Protein AF-U6L8R0-F1 (afdb_monomer)

Solvent-accessible surface area (backbone atoms only — not comparable to full-atom values): 5770 Å² total; per-residue (Å²): 111,68,68,62,51,53,51,50,53,50,50,57,48,21,48,53,47,16,67,73,73,68,48,95,58,42,74,47,50,63,57,34,48,78,65,52,41,54,65,53,43,57,60,42,48,72,41,92,46,65,73,54,18,57,52,38,47,54,47,38,70,71,72,57,61,80,77,78,69,74,73,73,76,73,74,69,85,78,71,90,70,73,74,77,77,93,69,84,85,81,79,134

Mean predicted aligned error: 12.38 Å

Secondary structure (DSSP, 8-state):
-HHHHHHHHHHHHHHHHHHHHT-SS-HHHHHHHHTTHHHHHHHHHT-S-HHHHHHHHHHHHHHS---------------TT------PPPP-

Structure (mmCIF, N/CA/C/O backbone):
data_AF-U6L8R0-F1
#
_entry.id   AF-U6L8R0-F1
#
loop_
_atom_site.group_PDB
_atom_site.id
_atom_site.type_symbol
_atom_site.label_atom_id
_atom_site.label_alt_id
_atom_site.label_comp_id
_atom_site.label_asym_id
_atom_site.label_entity_id
_atom_site.label_seq_id
_atom_site.pdbx_PDB_ins_code
_atom_site.Cartn_x
_atom_site.Cartn_y
_atom_site.Cartn_z
_atom_site.occupancy
_atom_site.B_iso_or_equiv
_atom_site.auth_seq_id
_atom_site.auth_comp_id
_atom_site.auth_asym_id
_atom_site.auth_atom_id
_atom_site.pdbx_PDB_model_num
ATOM 1 N N . MET A 1 1 ? -1.457 6.067 -15.273 1.00 73.31 1 MET A N 1
ATOM 2 C CA . MET A 1 1 ? -1.590 6.851 -14.021 1.00 73.31 1 MET A CA 1
ATOM 3 C C . MET A 1 1 ? -2.956 6.713 -13.361 1.00 73.31 1 MET A C 1
ATOM 5 O O . MET A 1 1 ? -2.971 6.521 -12.153 1.00 73.31 1 MET A O 1
ATOM 9 N N . VAL A 1 2 ? -4.060 6.724 -14.120 1.00 89.69 2 VAL A N 1
ATOM 10 C CA . VAL A 1 2 ? -5.437 6.583 -13.595 1.00 89.69 2 VAL A CA 1
ATOM 11 C C . VAL A 1 2 ? -5.597 5.403 -12.624 1.00 89.69 2 VAL A C 1
ATOM 13 O O . VA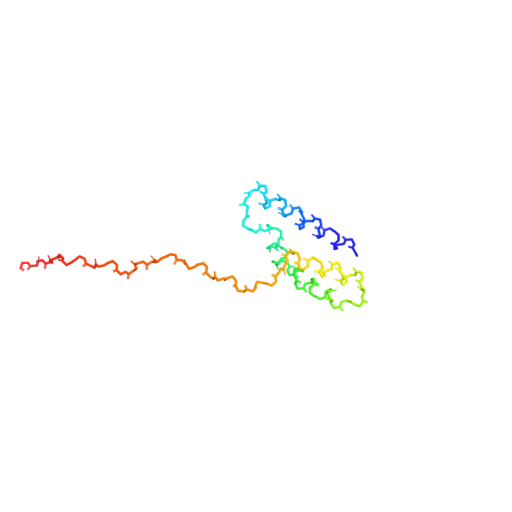L A 1 2 ? -6.125 5.576 -11.531 1.00 89.69 2 VAL A O 1
ATOM 16 N N . SER A 1 3 ? -5.051 4.225 -12.945 1.00 92.38 3 SER A N 1
ATOM 17 C CA . SER A 1 3 ? -5.143 3.047 -12.066 1.00 92.38 3 SER A CA 1
ATOM 18 C C . SER A 1 3 ? -4.467 3.247 -10.702 1.00 92.38 3 SER A C 1
ATOM 20 O O . SER A 1 3 ? -5.012 2.836 -9.686 1.00 92.38 3 SER A O 1
ATOM 22 N N . LEU A 1 4 ? -3.323 3.943 -10.647 1.00 94.38 4 LEU A N 1
ATOM 23 C CA . LEU A 1 4 ? -2.633 4.261 -9.386 1.00 94.38 4 LEU A CA 1
ATOM 24 C C . LEU A 1 4 ? -3.365 5.341 -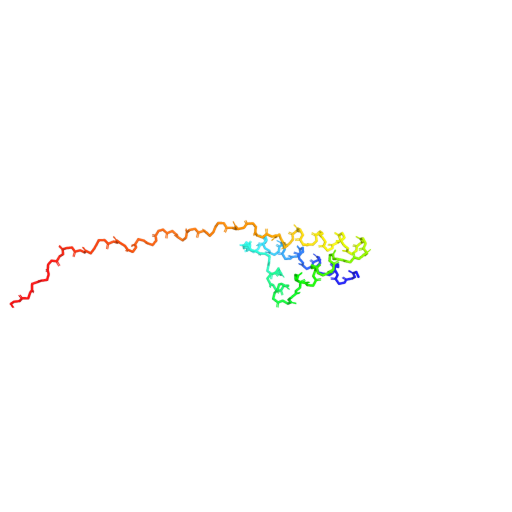8.577 1.00 94.38 4 LEU A C 1
ATOM 26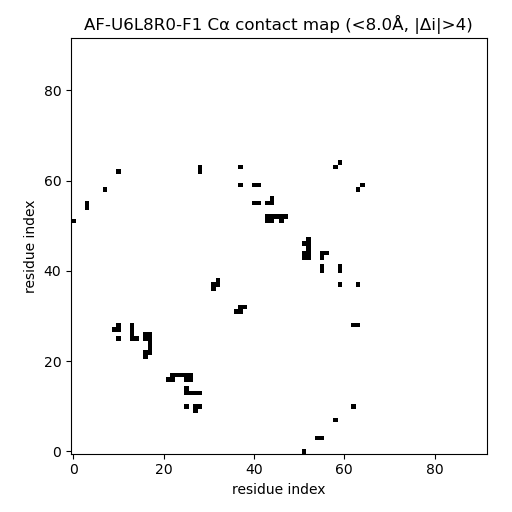 O O . LEU A 1 4 ? -3.162 5.468 -7.374 1.00 94.38 4 LEU A O 1
ATOM 30 N N . GLU A 1 5 ? -4.158 6.196 -9.223 1.00 94.31 5 GLU A N 1
ATOM 31 C CA . GLU A 1 5 ? -5.023 7.163 -8.533 1.00 94.31 5 GLU A CA 1
ATOM 32 C C . GLU A 1 5 ? -6.237 6.482 -7.925 1.00 94.31 5 GLU A C 1
ATOM 34 O O . GLU A 1 5 ? -6.518 6.705 -6.749 1.00 94.31 5 GLU A O 1
ATOM 39 N N . ALA A 1 6 ? -6.883 5.600 -8.687 1.00 96.44 6 ALA A N 1
ATOM 40 C CA . ALA A 1 6 ? -7.969 4.771 -8.188 1.00 96.44 6 ALA A CA 1
ATOM 41 C C . ALA A 1 6 ? -7.508 3.906 -7.004 1.00 96.44 6 ALA A C 1
ATOM 43 O O . ALA A 1 6 ? -8.140 3.937 -5.950 1.00 96.44 6 ALA A O 1
ATOM 44 N N . LEU A 1 7 ? -6.363 3.224 -7.131 1.00 96.50 7 LEU A N 1
ATOM 45 C CA . LEU A 1 7 ? -5.799 2.400 -6.059 1.00 96.50 7 LEU A CA 1
ATOM 46 C C . LEU A 1 7 ? -5.527 3.218 -4.790 1.00 96.50 7 LEU A C 1
ATOM 48 O O . LEU A 1 7 ? -5.925 2.826 -3.697 1.00 96.50 7 LEU A O 1
ATOM 52 N N . HIS A 1 8 ? -4.918 4.398 -4.932 1.00 95.62 8 HIS A N 1
ATOM 53 C CA . HIS A 1 8 ? -4.663 5.276 -3.793 1.00 95.62 8 HIS A CA 1
ATOM 54 C C . HIS A 1 8 ? -5.965 5.764 -3.130 1.00 95.62 8 HIS A C 1
ATOM 56 O O . HIS A 1 8 ? -6.050 5.825 -1.904 1.00 95.62 8 HIS A O 1
ATOM 62 N N . ALA A 1 9 ? -6.999 6.088 -3.912 1.00 97.00 9 ALA A N 1
ATOM 63 C CA . ALA A 1 9 ? -8.294 6.499 -3.372 1.00 97.00 9 ALA A CA 1
ATOM 64 C C . ALA A 1 9 ? -8.997 5.364 -2.603 1.00 97.00 9 ALA A C 1
ATOM 66 O O . ALA A 1 9 ? -9.591 5.619 -1.550 1.00 97.00 9 ALA A O 1
ATOM 67 N N . ILE A 1 10 ? -8.893 4.123 -3.093 1.00 97.75 10 ILE A N 1
ATOM 68 C CA . ILE A 1 10 ? -9.408 2.923 -2.419 1.00 97.75 10 ILE A CA 1
ATOM 69 C C . ILE A 1 10 ? -8.690 2.729 -1.084 1.00 97.75 10 ILE A C 1
ATOM 71 O O . ILE A 1 10 ? -9.347 2.704 -0.046 1.00 97.75 10 ILE A O 1
ATOM 75 N N . LEU A 1 11 ? -7.355 2.711 -1.083 1.00 97.50 11 LEU A N 1
ATOM 76 C CA . LEU A 1 11 ? -6.544 2.548 0.129 1.00 97.50 11 LEU A CA 1
ATOM 77 C C . LEU A 1 11 ? -6.836 3.634 1.174 1.00 97.50 11 LEU A C 1
ATOM 79 O O . LEU A 1 11 ? -7.070 3.332 2.345 1.00 97.50 11 LEU A O 1
ATOM 83 N N . LYS A 1 12 ? -6.942 4.897 0.743 1.00 97.44 12 LYS A N 1
ATOM 84 C CA . LYS A 1 12 ? -7.326 6.015 1.616 1.00 97.44 12 LYS A CA 1
ATOM 85 C C . LYS A 1 12 ? -8.724 5.838 2.211 1.00 97.44 12 LYS A C 1
ATOM 87 O O . LYS A 1 12 ? -8.960 6.215 3.357 1.00 97.44 12 LYS A O 1
ATOM 92 N N . THR A 1 13 ? -9.664 5.297 1.440 1.00 97.62 13 THR A N 1
ATOM 93 C CA . THR A 1 13 ? -11.014 4.980 1.931 1.00 97.62 13 THR A CA 1
ATOM 94 C C . THR A 1 13 ? -10.974 3.825 2.926 1.00 97.62 13 THR A C 1
ATOM 96 O O . THR A 1 13 ? -11.662 3.882 3.939 1.00 97.62 13 THR A O 1
ATOM 99 N N . GLY A 1 14 ? -10.116 2.834 2.693 1.00 96.81 14 GLY A N 1
ATOM 100 C CA . GLY A 1 14 ? -9.881 1.727 3.614 1.00 96.81 14 GLY A CA 1
ATOM 101 C C . GLY A 1 14 ? -9.406 2.178 4.989 1.00 96.81 14 GLY A C 1
ATOM 102 O O . GLY A 1 14 ? -9.963 1.729 5.981 1.00 96.81 14 GLY A O 1
ATOM 103 N N . ASN A 1 15 ? -8.488 3.149 5.071 1.00 95.94 15 ASN A N 1
ATOM 104 C CA . ASN A 1 15 ? -8.068 3.710 6.365 1.00 95.94 15 ASN A CA 1
ATOM 105 C C . ASN A 1 15 ? -9.231 4.372 7.115 1.00 95.94 15 ASN A C 1
ATOM 107 O O . ASN A 1 15 ? -9.370 4.188 8.318 1.00 95.94 15 ASN A O 1
ATOM 111 N N . LYS A 1 16 ? -10.115 5.082 6.404 1.00 97.38 16 LYS A N 1
ATOM 112 C CA . LYS A 1 16 ? -11.316 5.662 7.027 1.00 97.38 16 LYS A CA 1
ATOM 113 C C . LYS A 1 16 ? -12.269 4.588 7.544 1.00 97.38 16 LYS A C 1
ATOM 115 O O . LYS A 1 16 ? -12.909 4.791 8.567 1.00 97.38 16 LYS A O 1
ATOM 120 N N . ILE A 1 17 ? -12.403 3.474 6.822 1.00 96.50 17 ILE A N 1
ATOM 121 C CA . ILE A 1 17 ? -13.222 2.336 7.259 1.00 96.50 17 ILE A CA 1
ATOM 122 C C . ILE A 1 17 ? -12.583 1.683 8.483 1.00 96.50 17 ILE A C 1
ATOM 124 O O . ILE A 1 17 ? -13.285 1.465 9.462 1.00 96.50 17 ILE A O 1
ATOM 128 N N . LYS A 1 18 ? -11.264 1.461 8.460 1.00 95.50 18 LYS A N 1
ATOM 129 C CA . LYS A 1 18 ? -10.497 0.947 9.597 1.00 95.50 18 LYS A CA 1
ATOM 130 C C . LYS A 1 18 ? -10.777 1.756 10.863 1.00 95.50 18 LYS A C 1
ATOM 132 O O . LYS A 1 18 ? -11.179 1.193 11.870 1.00 95.50 18 LYS A O 1
ATOM 137 N N . GLU A 1 19 ? -10.637 3.077 10.783 1.00 96.31 19 GLU A N 1
ATOM 138 C CA . GLU A 1 19 ? -10.894 3.986 11.907 1.00 96.31 19 GLU A CA 1
ATOM 139 C C . GLU A 1 19 ? -12.361 3.984 12.355 1.00 96.31 19 GLU A C 1
ATOM 141 O O . GLU A 1 19 ? -12.641 3.982 13.550 1.00 96.31 19 GLU A O 1
ATOM 146 N N . ARG A 1 20 ? -13.308 3.991 11.407 1.00 97.25 20 ARG A N 1
ATOM 147 C CA . ARG A 1 20 ? -14.747 4.054 11.704 1.00 97.25 20 ARG A CA 1
ATOM 148 C C . ARG A 1 20 ? -15.267 2.781 12.366 1.00 97.25 20 ARG A C 1
ATOM 150 O O . ARG A 1 20 ? -16.114 2.869 13.247 1.00 97.25 20 ARG A O 1
ATOM 157 N N . GLU A 1 21 ? -14.805 1.627 11.901 1.00 96.88 21 GLU A N 1
ATOM 158 C CA . GLU A 1 21 ? -15.266 0.309 12.352 1.00 96.88 21 GLU A CA 1
ATOM 159 C C . GLU A 1 21 ? -14.371 -0.280 13.457 1.00 96.88 21 GLU A C 1
ATOM 161 O O . GLU A 1 21 ? -14.709 -1.313 14.025 1.00 96.88 21 GLU A O 1
ATOM 166 N N . GLY A 1 22 ? -13.240 0.364 13.774 1.00 94.69 22 GLY A N 1
ATOM 167 C CA . GLY A 1 22 ? -12.288 -0.117 14.776 1.00 94.69 22 GLY A CA 1
ATOM 168 C C . GLY A 1 22 ? -11.561 -1.398 14.360 1.00 94.69 22 GLY A C 1
ATOM 169 O O . GLY A 1 22 ? -11.358 -2.269 15.198 1.00 94.69 22 GLY A O 1
ATOM 170 N N . LEU A 1 23 ? -11.213 -1.533 13.076 1.00 94.25 23 LEU A N 1
ATOM 171 C CA . LEU A 1 23 ? -10.457 -2.685 12.570 1.00 94.25 23 LEU A CA 1
ATOM 172 C C . LEU A 1 23 ? -8.964 -2.543 12.893 1.00 94.25 23 LEU A C 1
ATOM 174 O O . LEU A 1 23 ? -8.432 -1.430 12.928 1.00 94.25 23 LEU A O 1
ATOM 178 N N . ASP A 1 24 ? -8.278 -3.673 13.040 1.00 90.94 24 ASP A N 1
ATOM 179 C CA . ASP A 1 24 ? -6.834 -3.704 13.293 1.00 90.94 24 ASP A CA 1
ATOM 180 C C . ASP A 1 24 ? -6.030 -3.274 12.050 1.00 90.94 24 ASP A C 1
ATOM 182 O O . ASP A 1 24 ? -5.098 -2.467 12.132 1.00 90.94 24 ASP A O 1
ATOM 186 N N . SER A 1 25 ? -6.455 -3.725 10.864 1.00 91.31 25 SER A N 1
ATOM 187 C CA . SER A 1 25 ? -5.809 -3.454 9.575 1.00 91.31 25 SER A CA 1
ATOM 188 C C . SER A 1 25 ? -6.750 -2.778 8.569 1.00 91.31 25 SER A C 1
ATOM 190 O O . SER A 1 25 ? -7.964 -2.662 8.758 1.00 91.31 25 SER A O 1
ATOM 192 N N . ASN A 1 26 ? -6.175 -2.252 7.484 1.00 95.06 26 ASN A N 1
ATOM 193 C CA . ASN A 1 26 ? -6.960 -1.698 6.387 1.00 95.06 26 ASN A CA 1
ATOM 194 C C . ASN A 1 26 ? -7.529 -2.854 5.541 1.00 95.06 26 ASN A C 1
ATOM 196 O O . ASN A 1 26 ? -6.750 -3.549 4.895 1.00 95.06 26 ASN A O 1
ATOM 200 N N . PRO A 1 27 ? -8.861 -3.009 5.434 1.00 95.00 27 PRO A N 1
ATOM 201 C CA . PRO A 1 27 ? -9.471 -4.176 4.789 1.00 95.00 27 PRO A CA 1
ATOM 202 C C . PRO A 1 27 ? -9.190 -4.278 3.284 1.00 95.00 27 PRO A C 1
ATOM 204 O O . PRO A 1 27 ? -9.436 -5.316 2.677 1.00 95.00 27 PRO A O 1
ATOM 207 N N . PHE A 1 28 ? -8.720 -3.202 2.644 1.00 97.00 28 PHE A N 1
ATOM 208 C CA . PHE A 1 28 ? -8.339 -3.242 1.235 1.00 97.00 28 PHE A CA 1
ATOM 209 C C . PHE A 1 28 ? -6.879 -3.631 1.018 1.00 97.00 28 PHE A C 1
ATOM 211 O O . PHE A 1 28 ? -6.560 -4.030 -0.096 1.00 97.00 28 PHE A O 1
ATOM 218 N N . VAL A 1 29 ? -6.012 -3.527 2.031 1.00 95.25 29 VAL A N 1
ATOM 219 C CA . VAL A 1 29 ? -4.606 -3.952 1.922 1.00 95.25 29 VAL A CA 1
ATOM 220 C C . VAL A 1 29 ? -4.559 -5.455 1.660 1.00 95.25 29 VAL A C 1
ATOM 222 O O . VAL A 1 29 ? -4.108 -5.849 0.587 1.00 95.25 29 VAL A O 1
ATOM 225 N N . ASP A 1 30 ? -5.191 -6.255 2.521 1.00 91.50 30 ASP A N 1
ATOM 226 C CA . ASP A 1 30 ? -5.244 -7.718 2.395 1.00 91.50 30 ASP A CA 1
ATOM 227 C C . ASP A 1 30 ? -5.810 -8.168 1.036 1.00 91.50 30 ASP A C 1
ATOM 229 O O . ASP A 1 30 ? -5.318 -9.105 0.409 1.00 91.50 30 ASP A O 1
ATOM 233 N N . LEU A 1 31 ? -6.848 -7.480 0.542 1.00 95.62 31 LEU A N 1
ATOM 234 C CA . LEU A 1 31 ? -7.464 -7.787 -0.754 1.00 95.62 31 LEU A CA 1
ATOM 235 C C . LEU A 1 31 ? -6.546 -7.459 -1.936 1.00 95.62 31 LEU A C 1
ATOM 237 O O . LEU A 1 31 ? -6.579 -8.150 -2.953 1.00 95.62 31 LEU A O 1
ATOM 241 N N . ILE A 1 32 ? -5.752 -6.393 -1.829 1.00 95.75 32 ILE A N 1
ATOM 242 C CA . ILE A 1 32 ? -4.782 -6.015 -2.859 1.00 95.75 32 ILE A CA 1
ATOM 243 C C . ILE A 1 32 ? -3.611 -7.000 -2.861 1.00 95.75 32 ILE A C 1
ATOM 245 O O . ILE A 1 32 ? -3.148 -7.372 -3.938 1.00 95.75 32 ILE A O 1
ATOM 249 N N . GLU A 1 33 ? -3.157 -7.458 -1.696 1.00 93.50 33 GLU A N 1
ATOM 250 C CA . GLU A 1 33 ? -2.096 -8.464 -1.579 1.00 93.50 33 GLU A CA 1
ATOM 251 C C . GLU A 1 33 ? -2.522 -9.817 -2.146 1.00 93.50 33 GLU A C 1
ATOM 253 O O . GLU A 1 33 ? -1.808 -10.380 -2.972 1.00 93.50 33 GLU A O 1
ATOM 258 N N . GLN A 1 34 ? -3.731 -10.286 -1.818 1.00 94.12 34 GLN A N 1
ATOM 259 C CA . GLN A 1 34 ? -4.307 -11.514 -2.389 1.00 94.12 34 GLN A CA 1
ATOM 260 C C . GLN A 1 34 ? -4.458 -11.463 -3.916 1.00 94.12 34 GLN A C 1
ATOM 262 O O . GLN A 1 34 ? -4.532 -12.503 -4.569 1.00 94.12 34 GLN A O 1
ATOM 267 N N . ALA A 1 35 ? -4.523 -10.261 -4.491 1.00 96.19 35 ALA A N 1
ATOM 268 C CA . ALA A 1 35 ? -4.608 -10.036 -5.928 1.00 96.19 35 ALA A CA 1
ATOM 269 C C . ALA A 1 35 ? -3.236 -9.809 -6.597 1.00 96.19 35 ALA A C 1
ATOM 271 O O . ALA A 1 35 ? -3.189 -9.270 -7.705 1.00 96.19 35 ALA A O 1
ATOM 272 N N . ASP A 1 36 ? -2.127 -10.155 -5.931 1.00 94.81 36 ASP A N 1
ATOM 273 C CA . ASP A 1 36 ? -0.746 -9.891 -6.372 1.00 94.81 36 ASP A CA 1
ATOM 274 C C . ASP A 1 36 ? -0.458 -8.396 -6.637 1.00 94.81 36 ASP A C 1
ATOM 276 O O . ASP A 1 36 ? 0.441 -8.015 -7.399 1.00 94.81 36 ASP A O 1
ATOM 280 N N . GLY A 1 37 ? -1.235 -7.506 -6.014 1.00 94.81 37 GLY A N 1
ATOM 281 C CA . GLY A 1 37 ? -1.150 -6.066 -6.215 1.00 94.81 37 GLY A CA 1
ATOM 282 C C . GLY A 1 37 ? 0.111 -5.452 -5.613 1.00 94.81 37 GLY A C 1
ATOM 283 O O . GLY A 1 37 ? 0.692 -4.558 -6.229 1.00 94.81 37 GLY A O 1
ATOM 284 N N . ALA A 1 38 ? 0.580 -5.961 -4.471 1.00 92.56 38 ALA A N 1
ATOM 285 C CA . ALA A 1 38 ? 1.840 -5.533 -3.857 1.00 92.56 38 ALA A CA 1
ATOM 286 C C . ALA A 1 38 ? 3.041 -5.824 -4.779 1.00 92.56 38 ALA A C 1
ATOM 288 O O . ALA A 1 38 ? 3.773 -4.906 -5.145 1.00 92.56 38 ALA A O 1
ATOM 289 N N . ALA A 1 39 ? 3.148 -7.048 -5.307 1.00 92.62 39 ALA A N 1
ATOM 290 C CA . ALA A 1 39 ? 4.183 -7.419 -6.278 1.00 92.62 39 ALA A CA 1
ATOM 291 C C . ALA A 1 39 ? 4.090 -6.618 -7.597 1.00 92.62 39 ALA A C 1
ATOM 293 O O . ALA A 1 39 ? 5.084 -6.360 -8.283 1.00 92.62 39 ALA A O 1
ATOM 294 N N . ALA A 1 40 ? 2.884 -6.212 -8.011 1.00 94.69 40 ALA A N 1
ATOM 295 C CA . ALA A 1 40 ? 2.717 -5.304 -9.145 1.00 94.69 40 ALA A CA 1
ATOM 296 C C . ALA A 1 40 ? 3.219 -3.882 -8.839 1.00 94.69 40 ALA A C 1
ATOM 298 O O . ALA A 1 40 ? 3.813 -3.250 -9.715 1.00 94.69 40 ALA A O 1
ATOM 299 N N . LEU A 1 41 ? 3.008 -3.383 -7.618 1.00 94.88 41 LEU A N 1
ATOM 300 C CA . LEU A 1 41 ? 3.527 -2.092 -7.172 1.00 94.88 41 LEU A CA 1
ATOM 301 C C . LEU A 1 41 ? 5.057 -2.103 -7.092 1.00 94.88 41 LEU A C 1
ATOM 303 O O . LEU A 1 41 ? 5.674 -1.193 -7.632 1.00 94.88 41 LEU A O 1
ATOM 307 N N . GLU A 1 42 ? 5.674 -3.143 -6.533 1.00 92.81 42 GLU A N 1
ATOM 308 C CA . GLU A 1 42 ? 7.1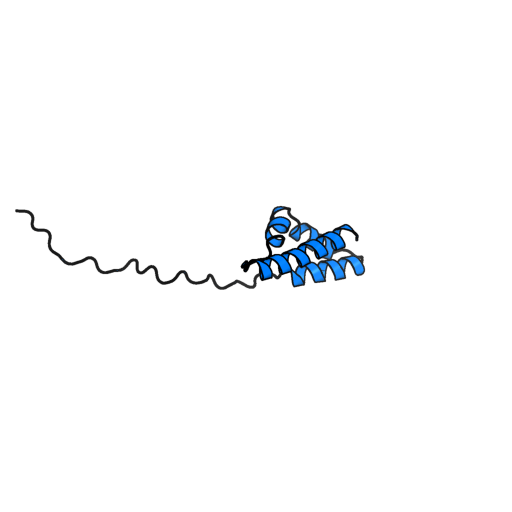39 -3.281 -6.478 1.00 92.81 42 GLU A CA 1
ATOM 309 C C . GLU A 1 42 ? 7.776 -3.219 -7.871 1.00 92.81 42 GLU A C 1
ATOM 311 O O . GLU A 1 42 ? 8.682 -2.426 -8.116 1.00 92.81 42 GLU A O 1
ATOM 316 N N . ARG A 1 43 ? 7.226 -3.945 -8.852 1.00 93.44 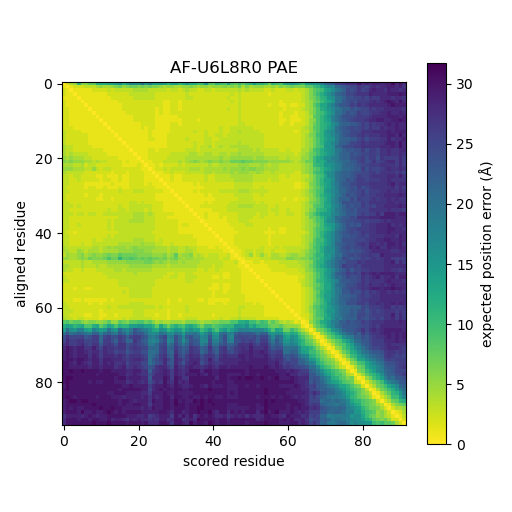43 ARG A N 1
ATOM 317 C CA . ARG A 1 43 ? 7.701 -3.861 -10.246 1.00 93.44 43 ARG A CA 1
ATOM 318 C C . ARG A 1 43 ? 7.556 -2.461 -10.842 1.00 93.44 43 ARG A C 1
ATOM 320 O O . ARG A 1 43 ? 8.391 -2.027 -11.631 1.00 93.44 43 ARG A O 1
ATOM 327 N N . LEU A 1 44 ? 6.492 -1.734 -10.492 1.00 93.56 44 LEU A N 1
ATOM 328 C CA . LEU A 1 44 ? 6.302 -0.352 -10.945 1.00 93.56 44 LEU A CA 1
ATOM 329 C C . LEU A 1 44 ? 7.243 0.636 -10.245 1.00 93.56 44 LEU A C 1
ATOM 331 O O . LEU A 1 44 ? 7.455 1.731 -10.771 1.00 93.56 44 LEU A O 1
ATOM 335 N N . GLN A 1 45 ? 7.818 0.268 -9.101 1.00 91.12 45 GLN A N 1
ATOM 336 C CA . GLN A 1 45 ? 8.849 1.046 -8.422 1.00 91.12 45 GLN A CA 1
ATOM 337 C C . GLN A 1 45 ? 10.183 1.018 -9.189 1.00 91.12 45 GLN A C 1
ATOM 339 O O . GLN A 1 45 ? 10.975 1.942 -9.073 1.00 91.12 45 GLN A O 1
ATOM 344 N N . GLU A 1 46 ? 10.420 0.035 -10.053 1.00 91.31 46 GLU A N 1
ATOM 345 C CA . GLU A 1 46 ? 11.597 0.015 -10.938 1.00 91.31 46 GLU A CA 1
ATOM 346 C C . GLU A 1 46 ? 11.400 0.853 -12.217 1.00 91.31 46 GLU A C 1
ATOM 348 O O . GLU A 1 46 ? 12.273 0.924 -13.084 1.00 91.31 46 GLU A O 1
ATOM 353 N N . SER A 1 47 ? 10.239 1.500 -12.363 1.00 91.88 47 SER A N 1
ATOM 354 C CA . SER A 1 47 ? 9.918 2.308 -13.537 1.00 91.88 47 SER A CA 1
ATOM 355 C C . SER A 1 47 ? 10.851 3.511 -13.674 1.00 91.88 47 SER A C 1
ATOM 357 O O . SER A 1 47 ? 11.000 4.311 -12.754 1.00 91.88 47 SER A O 1
ATOM 359 N N . SER A 1 48 ? 11.378 3.726 -14.881 1.00 92.62 48 SER A N 1
ATOM 360 C CA . SER A 1 48 ? 12.186 4.903 -15.231 1.00 92.62 48 SER A CA 1
ATOM 361 C C . SER A 1 48 ? 11.388 6.213 -15.272 1.00 92.62 48 SER A C 1
ATOM 363 O O . SER A 1 48 ? 11.944 7.274 -15.546 1.00 92.62 48 SER A O 1
ATOM 365 N N . ASN A 1 49 ? 10.066 6.158 -15.079 1.00 93.88 49 ASN A N 1
ATOM 366 C CA . ASN A 1 49 ? 9.228 7.342 -14.992 1.00 93.88 49 ASN A CA 1
ATOM 367 C C . ASN A 1 49 ? 9.147 7.822 -13.537 1.00 93.88 49 ASN A C 1
ATOM 369 O O . ASN A 1 49 ? 8.379 7.277 -12.743 1.00 93.88 49 ASN A O 1
ATOM 373 N N . ASP A 1 50 ? 9.850 8.913 -13.232 1.00 92.94 50 ASP A N 1
ATOM 374 C CA . ASP A 1 50 ? 9.886 9.552 -11.909 1.00 92.94 50 ASP A CA 1
ATOM 375 C C . ASP A 1 50 ? 8.511 9.755 -11.272 1.00 92.94 50 ASP A C 1
ATOM 377 O O . ASP A 1 50 ? 8.347 9.634 -10.059 1.00 92.94 50 ASP A O 1
ATOM 381 N N . SER A 1 51 ? 7.506 10.109 -12.072 1.00 92.56 51 SER A N 1
ATOM 382 C CA . SER A 1 51 ? 6.164 10.385 -11.561 1.00 92.56 51 SER A CA 1
ATOM 383 C C . SER A 1 51 ? 5.416 9.108 -11.168 1.00 92.56 51 SER A C 1
ATOM 385 O O . SER A 1 51 ? 4.648 9.119 -10.206 1.00 92.56 51 SER A O 1
ATOM 387 N N . VAL A 1 52 ? 5.671 7.999 -11.871 1.00 94.00 52 VAL A N 1
ATOM 388 C CA . VAL A 1 52 ? 5.169 6.669 -11.504 1.00 94.00 52 VAL A CA 1
ATOM 389 C C . VAL A 1 52 ? 5.902 6.186 -10.260 1.00 94.00 52 VAL A C 1
ATOM 391 O O . VAL A 1 52 ? 5.238 5.868 -9.276 1.00 94.00 52 VAL A O 1
ATOM 394 N N . PHE A 1 53 ? 7.236 6.243 -10.269 1.00 94.44 53 PHE A N 1
ATOM 395 C CA . PHE A 1 53 ? 8.083 5.870 -9.139 1.00 94.44 53 PHE A CA 1
ATOM 396 C C . PHE A 1 53 ? 7.652 6.563 -7.845 1.00 94.44 53 PHE A C 1
ATOM 398 O O . PHE A 1 53 ? 7.289 5.898 -6.882 1.00 94.44 53 PHE A O 1
ATOM 405 N N . LYS A 1 54 ? 7.602 7.903 -7.833 1.00 94.31 54 LYS A N 1
ATOM 406 C CA . LYS A 1 54 ? 7.250 8.689 -6.637 1.00 94.31 54 LYS A CA 1
ATOM 407 C C . LYS A 1 54 ? 5.876 8.322 -6.084 1.00 94.31 54 LYS A C 1
ATOM 409 O O . LYS A 1 54 ? 5.679 8.294 -4.872 1.00 94.31 54 LYS A O 1
ATOM 414 N N . LYS A 1 55 ? 4.911 8.057 -6.968 1.00 94.31 55 LYS A N 1
ATOM 415 C CA . LYS A 1 55 ? 3.533 7.745 -6.578 1.00 94.31 55 LYS A CA 1
ATOM 416 C C . LYS A 1 55 ? 3.410 6.335 -6.016 1.00 94.31 55 LYS A C 1
ATOM 418 O O . LYS A 1 55 ? 2.725 6.146 -5.019 1.00 94.31 55 LYS A O 1
AT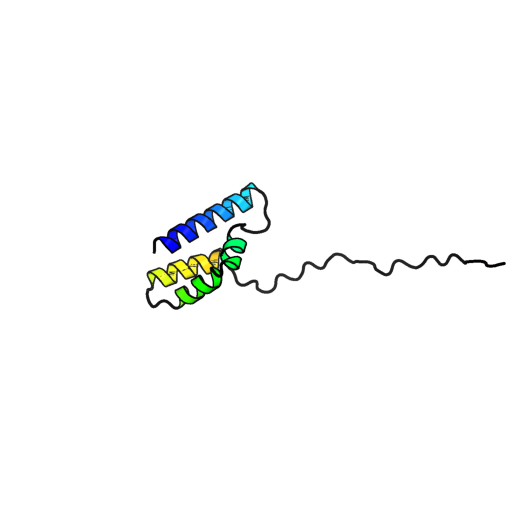OM 423 N N . VAL A 1 56 ? 4.077 5.375 -6.644 1.00 95.69 56 VAL A N 1
ATOM 424 C CA . VAL A 1 56 ? 4.156 3.989 -6.174 1.00 95.69 56 VAL A CA 1
ATOM 425 C C . VAL A 1 56 ? 4.896 3.922 -4.846 1.00 95.69 56 VAL A C 1
ATOM 427 O O . VAL A 1 56 ? 4.369 3.345 -3.906 1.00 95.69 56 VAL A O 1
ATOM 430 N N . PHE A 1 57 ? 6.039 4.601 -4.735 1.00 93.69 57 PHE A N 1
ATOM 431 C CA . PHE A 1 57 ? 6.800 4.718 -3.495 1.00 93.69 57 PHE A CA 1
ATOM 432 C C . PHE A 1 57 ? 5.925 5.241 -2.353 1.00 93.69 57 PHE A C 1
ATOM 434 O O . PHE A 1 57 ? 5.831 4.606 -1.312 1.00 93.69 57 PHE A O 1
ATOM 441 N N . ALA A 1 58 ? 5.197 6.342 -2.574 1.00 93.81 58 ALA A N 1
ATOM 442 C CA . ALA A 1 58 ? 4.284 6.874 -1.567 1.00 93.81 58 ALA A CA 1
ATOM 443 C C . ALA A 1 58 ? 3.184 5.872 -1.168 1.00 93.81 58 ALA A C 1
ATOM 445 O O . ALA A 1 58 ? 2.836 5.800 0.007 1.00 93.81 58 ALA A O 1
ATOM 446 N N . ILE A 1 59 ? 2.636 5.099 -2.114 1.00 95.31 59 ILE A N 1
ATOM 447 C CA . ILE A 1 59 ? 1.628 4.068 -1.818 1.00 95.31 59 ILE A CA 1
ATOM 448 C C . ILE A 1 59 ? 2.240 2.944 -0.973 1.00 95.31 59 ILE A C 1
ATOM 450 O O . ILE A 1 59 ? 1.697 2.638 0.085 1.00 95.31 59 ILE A O 1
ATOM 454 N N . ILE A 1 60 ? 3.367 2.371 -1.404 1.00 94.50 60 ILE A N 1
ATOM 455 C CA . ILE A 1 60 ? 4.043 1.278 -0.691 1.00 94.50 60 ILE A CA 1
ATOM 456 C C . ILE A 1 60 ? 4.410 1.731 0.726 1.00 94.50 60 ILE A C 1
ATOM 458 O O . ILE A 1 60 ? 3.948 1.138 1.690 1.00 94.50 60 ILE A O 1
ATOM 462 N N . SER A 1 61 ? 5.113 2.857 0.876 1.00 93.06 61 SER A N 1
ATOM 463 C CA . SER A 1 61 ? 5.541 3.356 2.191 1.00 93.06 61 SER A CA 1
ATOM 464 C C . SER A 1 61 ? 4.396 3.721 3.142 1.00 93.06 61 SER A C 1
ATOM 466 O O . SER A 1 61 ? 4.623 3.811 4.343 1.00 93.06 61 SER A O 1
ATOM 468 N N . THR A 1 62 ? 3.189 3.981 2.629 1.00 93.81 62 THR A N 1
ATOM 469 C CA . THR A 1 62 ? 2.042 4.372 3.467 1.00 93.81 62 THR A CA 1
ATOM 470 C C . THR A 1 62 ? 1.175 3.183 3.865 1.00 93.81 62 THR A C 1
ATOM 472 O O . THR A 1 62 ? 0.636 3.172 4.969 1.00 93.81 62 THR A O 1
ATOM 475 N N . TYR A 1 63 ? 0.972 2.230 2.954 1.00 94.56 63 TYR A N 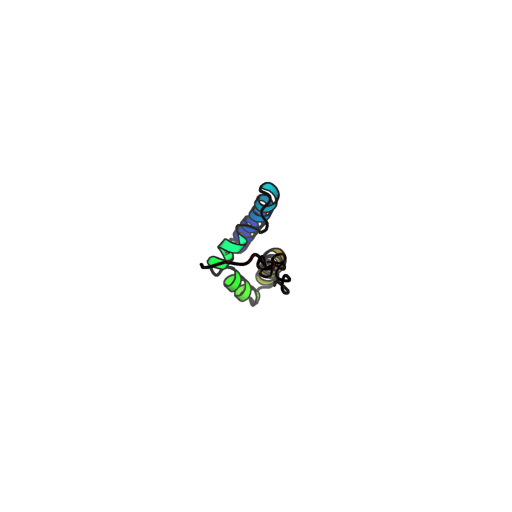1
ATOM 476 C CA . TYR A 1 63 ? -0.043 1.183 3.113 1.00 94.56 63 TYR A CA 1
ATOM 477 C C . TYR A 1 63 ? 0.534 -0.232 3.176 1.00 94.56 63 TYR A C 1
ATOM 479 O O . TYR A 1 63 ? -0.160 -1.116 3.659 1.00 94.56 63 TYR A O 1
ATOM 487 N N . PHE A 1 64 ? 1.772 -0.429 2.717 1.00 91.88 64 PHE A N 1
ATOM 488 C CA . PHE A 1 64 ? 2.477 -1.713 2.697 1.00 91.88 64 PHE A CA 1
ATOM 489 C C . PHE A 1 64 ? 3.874 -1.550 3.326 1.00 91.88 64 PHE A C 1
ATOM 491 O O . PHE A 1 64 ? 4.886 -1.740 2.644 1.00 91.88 64 PHE A O 1
ATOM 498 N N . PRO A 1 65 ? 3.971 -1.075 4.585 1.00 79.50 65 PRO A N 1
ATOM 499 C CA . PRO A 1 65 ? 5.257 -1.033 5.262 1.00 79.50 65 PRO A CA 1
ATOM 500 C C . PRO A 1 65 ? 5.794 -2.461 5.389 1.00 79.50 65 PRO A C 1
ATOM 502 O O . PRO A 1 65 ? 5.036 -3.385 5.669 1.00 79.50 65 PRO A O 1
ATOM 505 N N . TYR A 1 66 ? 7.100 -2.634 5.194 1.00 69.81 66 TYR A N 1
ATOM 506 C CA . TYR A 1 66 ? 7.749 -3.880 5.581 1.00 69.81 66 TYR A CA 1
ATOM 507 C C . TYR A 1 66 ? 7.501 -4.071 7.077 1.00 69.81 66 TYR A C 1
ATOM 509 O O . TYR A 1 66 ? 7.866 -3.198 7.869 1.00 69.81 66 TYR A O 1
ATOM 517 N N . GLU A 1 67 ? 6.846 -5.170 7.448 1.00 60.59 67 GLU A N 1
ATOM 518 C CA . GLU A 1 67 ? 6.782 -5.604 8.837 1.00 60.59 67 GLU A CA 1
ATOM 519 C C . GLU A 1 67 ? 8.222 -5.899 9.273 1.00 60.59 67 GLU A C 1
ATOM 521 O O . GLU A 1 67 ? 8.793 -6.941 8.958 1.00 60.59 67 GLU A O 1
ATOM 526 N N . GLU A 1 68 ? 8.860 -4.936 9.938 1.00 47.72 68 GLU A N 1
ATOM 527 C CA . GLU A 1 68 ? 10.007 -5.220 10.791 1.00 47.72 68 GLU A CA 1
ATOM 528 C C . GLU A 1 68 ? 9.429 -6.017 11.964 1.00 47.72 68 GLU A C 1
ATOM 530 O O . GLU A 1 68 ? 8.907 -5.411 12.894 1.00 47.72 68 GLU A O 1
ATOM 535 N N . ASP A 1 69 ? 9.401 -7.349 11.811 1.00 45.25 69 ASP A N 1
ATOM 536 C CA . ASP A 1 69 ? 8.985 -8.364 12.787 1.00 45.25 69 ASP A CA 1
ATOM 537 C C . ASP A 1 69 ? 8.128 -7.788 13.928 1.00 45.25 69 ASP A C 1
ATOM 539 O O . ASP A 1 69 ? 8.651 -7.441 14.993 1.00 45.25 69 ASP A O 1
ATOM 543 N N . GLU A 1 70 ? 6.807 -7.693 13.728 1.00 43.12 70 GLU A N 1
ATOM 544 C CA . GLU A 1 70 ? 5.891 -7.569 14.865 1.00 43.12 70 GLU A CA 1
ATOM 545 C C . GLU A 1 70 ? 6.272 -8.693 15.842 1.00 43.12 70 GLU A C 1
ATOM 547 O O . GLU A 1 70 ? 6.246 -9.870 15.453 1.00 43.12 70 GLU A O 1
ATOM 552 N N . PRO A 1 71 ? 6.702 -8.385 17.083 1.00 42.69 71 PRO A N 1
ATOM 553 C CA . PRO A 1 71 ? 6.978 -9.425 18.047 1.00 42.69 71 PRO A CA 1
ATOM 554 C C . PRO A 1 71 ? 5.665 -10.164 18.215 1.00 42.69 71 PRO A C 1
ATOM 556 O O . PRO A 1 71 ? 4.716 -9.584 18.739 1.00 42.69 71 PRO A O 1
ATOM 559 N N . VAL A 1 72 ? 5.624 -11.414 17.735 1.00 45.38 72 VAL A N 1
ATOM 560 C CA . VAL A 1 72 ? 4.565 -12.385 18.008 1.00 45.38 72 VAL A CA 1
ATOM 561 C C . VAL A 1 72 ? 4.027 -12.070 19.390 1.00 45.38 72 VAL A C 1
ATOM 563 O O . VAL A 1 72 ? 4.749 -12.219 20.382 1.00 45.38 72 VAL A O 1
ATOM 566 N N . ALA A 1 73 ? 2.818 -11.506 19.441 1.00 45.25 73 ALA A N 1
ATOM 567 C CA . ALA A 1 73 ? 2.175 -11.196 20.697 1.00 45.25 73 ALA A CA 1
ATOM 568 C C . ALA A 1 73 ? 2.155 -12.522 21.441 1.00 45.25 73 ALA A C 1
ATOM 570 O O . ALA A 1 73 ? 1.477 -13.454 21.012 1.00 45.25 73 ALA A O 1
ATOM 571 N N . ALA A 1 74 ? 3.018 -12.639 22.454 1.00 45.69 74 ALA A N 1
ATOM 572 C CA . ALA A 1 74 ? 3.188 -13.861 23.204 1.00 45.69 74 ALA A CA 1
ATOM 573 C C . ALA A 1 74 ? 1.803 -14.210 23.727 1.00 45.69 74 ALA A C 1
ATOM 575 O O . ALA A 1 74 ? 1.281 -13.521 24.609 1.00 45.69 74 ALA A O 1
ATOM 576 N N . GLU A 1 75 ? 1.192 -15.226 23.115 1.00 45.97 75 GLU A N 1
ATOM 577 C CA . GLU A 1 75 ? -0.027 -15.827 23.610 1.00 45.97 75 GLU A CA 1
ATOM 578 C C . GLU A 1 75 ? 0.218 -16.057 25.098 1.00 45.97 75 GLU A C 1
ATOM 580 O O . GLU A 1 75 ? 1.208 -16.683 25.495 1.00 45.97 75 GLU A O 1
ATOM 585 N N . GLY A 1 76 ? -0.604 -15.395 25.918 1.00 50.59 76 GLY A N 1
ATOM 586 C CA . GLY A 1 76 ? -0.456 -15.382 27.366 1.00 50.59 76 GLY A CA 1
ATOM 587 C C . GLY A 1 76 ? -0.265 -16.801 27.901 1.00 50.59 76 GLY A C 1
ATOM 588 O O . GLY A 1 76 ? -0.698 -17.760 27.264 1.00 50.59 76 GLY A O 1
ATOM 589 N N . PRO A 1 77 ? 0.387 -16.955 29.063 1.00 45.25 77 PRO A N 1
ATOM 590 C CA . PRO A 1 77 ? 0.942 -18.225 29.495 1.00 45.25 77 PRO A CA 1
ATOM 591 C C . PRO A 1 77 ? -0.147 -19.296 29.499 1.00 45.25 77 PRO A C 1
ATOM 593 O O 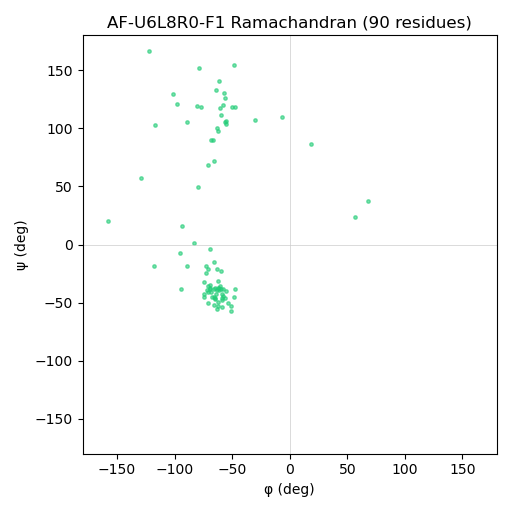. PRO A 1 77 ? -0.976 -19.357 30.409 1.00 45.25 77 PRO A O 1
ATOM 596 N N . THR A 1 78 ? -0.134 -20.172 28.495 1.00 53.16 78 THR A N 1
ATOM 597 C CA . THR A 1 78 ? -0.818 -21.452 28.577 1.00 53.16 78 THR A CA 1
ATOM 598 C C . THR A 1 78 ? -0.068 -22.229 29.643 1.00 53.16 78 THR A C 1
ATOM 600 O O . THR A 1 78 ? 0.937 -22.890 29.377 1.00 53.16 78 THR A O 1
ATOM 603 N N . ALA A 1 79 ? -0.515 -22.079 30.887 1.00 51.88 79 ALA A N 1
ATOM 604 C CA . ALA A 1 79 ? -0.078 -22.861 32.024 1.00 51.88 79 ALA A CA 1
ATOM 605 C C . ALA A 1 79 ? -0.530 -24.317 31.822 1.00 51.88 79 ALA A C 1
ATOM 607 O O . ALA A 1 79 ? -1.426 -24.813 32.499 1.00 51.88 79 ALA A O 1
ATOM 608 N N . PHE A 1 80 ? 0.105 -25.024 30.884 1.00 47.69 80 PHE A N 1
ATOM 609 C CA . PHE A 1 80 ? -0.003 -26.472 30.708 1.00 47.69 80 PHE A CA 1
ATOM 610 C C . PHE A 1 80 ? 0.888 -27.192 31.733 1.00 47.69 80 PHE A C 1
ATOM 612 O O . PHE A 1 80 ? 1.727 -28.030 31.421 1.00 47.69 80 PHE A O 1
ATOM 619 N N . GLY A 1 81 ? 0.735 -26.785 32.988 1.00 50.38 81 GLY A N 1
ATOM 620 C CA . GLY A 1 81 ? 1.507 -27.258 34.129 1.00 50.38 81 GLY A CA 1
ATOM 621 C C . GLY A 1 81 ? 0.775 -27.030 35.446 1.00 50.38 81 GLY A C 1
ATOM 622 O O . GLY A 1 81 ? 1.415 -27.001 36.492 1.00 50.38 81 GLY A O 1
ATOM 623 N N . ALA A 1 82 ? -0.551 -26.845 35.405 1.00 44.97 82 ALA A N 1
ATOM 624 C CA . ALA A 1 82 ? -1.373 -26.913 36.602 1.00 44.97 82 ALA A CA 1
ATOM 625 C C . ALA A 1 82 ? -1.282 -28.339 37.162 1.00 44.97 82 ALA A C 1
ATOM 627 O O . ALA A 1 82 ? -1.872 -29.280 36.635 1.00 44.97 82 ALA A O 1
ATOM 628 N N . GLU A 1 83 ? -0.433 -28.450 38.178 1.00 51.88 83 GLU A N 1
ATOM 629 C CA . GLU A 1 83 ? -0.320 -29.483 39.197 1.00 51.88 83 GLU A CA 1
ATOM 630 C C . GLU A 1 83 ? -1.454 -30.517 39.150 1.00 51.88 83 GLU A C 1
ATOM 632 O O . GLU A 1 83 ? -2.608 -30.232 39.479 1.00 51.88 83 GLU A O 1
ATOM 637 N N . ALA A 1 84 ? -1.117 -31.738 38.729 1.00 58.72 84 ALA A N 1
ATOM 638 C CA . ALA A 1 84 ? -2.023 -32.867 38.857 1.00 58.72 84 ALA A CA 1
ATOM 639 C C . ALA A 1 84 ? -2.404 -33.007 40.342 1.00 58.72 84 ALA A C 1
ATOM 641 O O . ALA A 1 84 ? -1.501 -33.097 41.181 1.00 58.72 84 ALA A O 1
ATOM 642 N N . PRO A 1 85 ? -3.700 -33.032 40.703 1.00 58.81 85 PRO A N 1
ATOM 643 C CA . PRO A 1 85 ? -4.087 -33.195 42.093 1.00 58.81 85 PRO A CA 1
ATOM 644 C C . PRO A 1 85 ? -3.549 -34.536 42.597 1.00 58.81 85 PRO A C 1
ATOM 646 O O . PRO A 1 85 ? -3.930 -35.598 42.102 1.00 58.81 85 PRO A O 1
ATOM 649 N N . GLN A 1 86 ? -2.655 -34.493 43.590 1.00 60.44 86 GLN A N 1
ATOM 650 C CA . GLN A 1 86 ? -2.201 -35.668 44.335 1.00 60.44 86 GLN A CA 1
ATOM 651 C C . GLN A 1 86 ? -3.342 -36.164 45.240 1.00 60.44 86 GLN A C 1
ATOM 653 O O . GLN A 1 86 ? -3.312 -36.033 46.460 1.00 60.44 86 GLN A O 1
ATOM 658 N N . GLY A 1 87 ? -4.397 -36.696 44.625 1.00 64.50 87 GLY A N 1
ATOM 659 C CA . GLY A 1 87 ? -5.548 -37.304 45.284 1.00 64.50 87 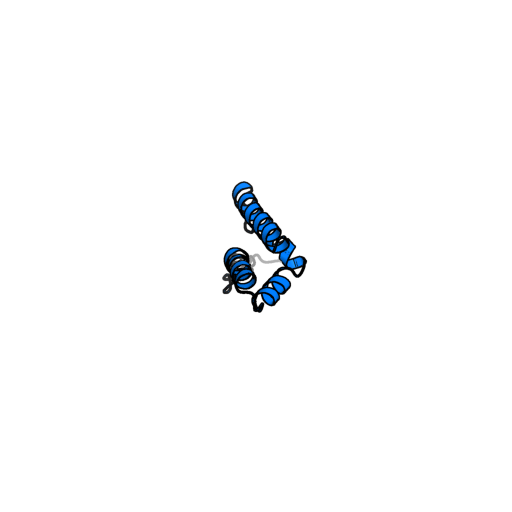GLY A CA 1
ATOM 660 C C . GLY A 1 87 ? -5.624 -38.777 44.911 1.00 64.50 87 GLY A C 1
ATOM 661 O O . GLY A 1 87 ? -6.012 -39.119 43.799 1.00 64.50 87 GLY A O 1
ATOM 662 N N . GLY A 1 88 ? -5.197 -39.636 45.837 1.00 63.53 88 GLY A N 1
ATOM 663 C CA . GLY A 1 88 ? -4.993 -41.065 45.626 1.00 63.53 88 GLY A CA 1
ATOM 664 C C . GLY A 1 88 ? -6.221 -41.836 45.138 1.00 63.53 88 GLY A C 1
ATOM 665 O O . GLY A 1 88 ? -7.286 -41.813 45.754 1.00 63.53 88 GLY A O 1
ATOM 666 N N . PHE A 1 89 ? -6.015 -42.614 44.077 1.00 66.88 89 PHE A N 1
ATOM 667 C CA . PHE A 1 89 ? -6.925 -43.674 43.666 1.00 66.88 89 PHE A CA 1
ATOM 668 C C . PHE A 1 89 ? -6.667 -44.923 44.518 1.00 66.88 89 PHE A C 1
ATOM 670 O O . PHE A 1 89 ? -5.569 -45.479 44.502 1.00 66.88 89 PHE A O 1
ATOM 677 N N . LYS A 1 90 ? -7.681 -45.365 45.271 1.00 64.19 90 LYS A N 1
ATOM 678 C CA . LYS A 1 90 ? -7.693 -46.671 45.941 1.00 64.19 90 LYS A CA 1
ATOM 679 C C . LYS A 1 90 ? -8.469 -47.664 45.087 1.00 64.19 90 LYS A C 1
ATOM 681 O O . LYS A 1 90 ? -9.658 -47.465 44.853 1.00 64.19 90 LYS A O 1
ATOM 686 N N . PHE A 1 91 ? -7.806 -48.738 44.684 1.00 58.84 91 PHE A N 1
ATOM 687 C CA . PHE A 1 91 ? -8.471 -49.949 44.220 1.00 58.84 91 PHE A CA 1
ATOM 688 C C . PHE A 1 91 ? -8.421 -50.963 45.366 1.00 58.84 91 PHE A C 1
ATOM 690 O O . PHE A 1 91 ? -7.370 -51.117 45.990 1.00 58.84 91 PHE A O 1
ATOM 697 N N . ASN A 1 92 ? -9.588 -51.530 45.686 1.00 48.62 92 ASN A N 1
ATOM 698 C CA . ASN A 1 92 ? -9.780 -52.570 46.702 1.00 48.62 92 ASN A CA 1
ATOM 699 C C . ASN A 1 92 ? -8.838 -53.760 46.511 1.00 48.62 92 ASN A C 1
ATOM 701 O O . ASN A 1 92 ? -8.632 -54.151 45.340 1.00 48.62 92 ASN A O 1
#

Nearest PDB structures (foldseek):
  1wa5-assembly1_B  TM=9.422E-01  e=9.289E-04  Saccharomyces cerevisiae
  7rht-assembly1_A  TM=9.462E-01  e=2.192E-03  Homo sapiens
  4u2x-assembly2_E  TM=9.690E-01  e=3.367E-03  Homo sapiens
  7vpt-assembly1_A  TM=9.826E-01  e=7.471E-03  Nakaseomyces glabratus CBS 138

Radius of gyration: 23.77 Å; Cα contacts (8 Å, |Δi|>4): 48; chains: 1; bounding box: 28×63×62 Å

Organism: Eimeria tenella (NCBI:txid5802)

Sequence (92 aa):
MVSLEALHAILKTGNKIKEREGLDSNPFVDLIEQADGAAALERLQESSNDSVFKKVFAIISTYFPYEEDEPVAAEGPTAFGAEAPQGGFKFN

Foldseek 3Di:
DVVLVVVVVLQVVQVVVCVVVVNPARPVLVVCVVVVNLVVLVVQCPDPDPVSNVSSVVCCVPRPDPPPDPPPPPPPDPCPPPDDPPDDDDDD

pLDDT: mean 81.93, std 19.38, range [42.69, 97.75]

InterPro domains:
  IPR011989 Armadillo-like helical [G3DSA:1.25.10.10] (1-71)
  IPR016024 Armadillo-type fold [SSF48371] (2-69)
  IPR032413 Atypical Arm repeat [PF16186] (26-71)